Protein AF-A0A2X3UIX5-F1 (afdb_monomer_lite)

Radius of gyration: 14.46 Å; chains: 1; bounding box: 35×22×39 Å

pLDDT: mean 87.79, std 10.94, range [39.78, 96.81]

Structure (mmCIF, N/CA/C/O backbone):
data_AF-A0A2X3UIX5-F1
#
_entry.id   AF-A0A2X3UIX5-F1
#
loop_
_atom_site.group_PDB
_atom_site.id
_atom_site.type_symbol
_atom_site.label_atom_id
_atom_site.label_alt_id
_atom_site.label_comp_id
_atom_site.label_asym_id
_atom_site.label_entity_id
_atom_site.label_seq_id
_atom_site.pdbx_PDB_ins_code
_atom_site.Cartn_x
_atom_site.Cartn_y
_atom_site.Cartn_z
_atom_site.occupancy
_atom_site.B_iso_or_equiv
_atom_site.auth_seq_id
_atom_site.auth_comp_id
_atom_site.auth_asym_id
_atom_site.auth_atom_id
_atom_site.pdbx_PDB_model_num
ATOM 1 N N . MET A 1 1 ? -11.601 11.785 22.370 1.00 55.88 1 MET A N 1
ATOM 2 C CA . MET A 1 1 ? -10.907 10.699 23.094 1.00 55.88 1 MET A CA 1
ATOM 3 C C . MET A 1 1 ? -11.228 9.387 22.405 1.00 55.88 1 MET A C 1
ATOM 5 O O . MET A 1 1 ? -12.396 9.173 22.098 1.00 55.88 1 MET A O 1
ATOM 9 N N . THR A 1 2 ? -10.218 8.569 22.109 1.00 60.50 2 THR A N 1
ATOM 10 C CA . THR A 1 2 ? -10.398 7.218 21.552 1.00 60.50 2 THR A CA 1
ATOM 11 C C . THR A 1 2 ? -11.147 6.348 22.556 1.00 60.50 2 THR A C 1
ATOM 13 O O . THR A 1 2 ? -10.859 6.415 23.752 1.00 60.50 2 THR A O 1
ATOM 16 N N . LYS A 1 3 ? -12.128 5.568 22.097 1.00 70.88 3 LYS A N 1
ATOM 17 C CA . LYS A 1 3 ? -12.890 4.653 22.959 1.00 70.88 3 LYS A CA 1
ATOM 18 C C . LYS A 1 3 ? -12.165 3.317 23.119 1.00 70.88 3 LYS A C 1
ATOM 20 O O . LYS A 1 3 ? -12.351 2.637 24.128 1.00 70.88 3 LYS A O 1
ATOM 25 N N . SER A 1 4 ? -11.343 2.941 22.143 1.00 70.31 4 SER A N 1
ATOM 26 C CA . SER A 1 4 ? -10.643 1.663 22.111 1.00 70.31 4 SER A CA 1
ATOM 27 C C . SER A 1 4 ? -9.462 1.591 23.091 1.00 70.31 4 SER A C 1
ATOM 29 O O . SER A 1 4 ? -8.608 2.474 23.156 1.00 70.31 4 SER A O 1
ATOM 31 N N . LYS A 1 5 ? -9.408 0.490 23.858 1.00 80.31 5 LYS A N 1
ATOM 32 C CA . LYS A 1 5 ? -8.291 0.151 24.764 1.00 80.31 5 LYS A CA 1
ATOM 33 C C . LYS A 1 5 ? -7.091 -0.468 24.038 1.00 80.31 5 LYS A C 1
ATOM 35 O O . LYS A 1 5 ? -6.007 -0.528 24.605 1.00 80.31 5 LYS A O 1
ATOM 40 N N . PHE A 1 6 ? -7.299 -0.925 22.804 1.00 82.12 6 PHE A N 1
ATOM 41 C CA . PHE A 1 6 ? -6.291 -1.539 21.946 1.00 82.12 6 PHE A CA 1
ATOM 42 C C . PHE A 1 6 ? -6.293 -0.842 20.589 1.00 82.12 6 PHE A C 1
ATOM 44 O O . PHE A 1 6 ? -7.353 -0.509 20.055 1.00 82.12 6 PHE A O 1
ATOM 51 N N . GLN A 1 7 ? -5.100 -0.616 20.051 1.00 84.62 7 GLN A N 1
ATOM 52 C CA . GLN A 1 7 ? -4.879 0.007 18.751 1.00 84.62 7 GLN A CA 1
ATOM 53 C C . GLN A 1 7 ? -3.996 -0.903 17.902 1.00 84.62 7 GLN A C 1
ATOM 55 O O . GLN A 1 7 ? -3.221 -1.700 18.432 1.00 84.62 7 GLN A O 1
ATOM 60 N N . LEU A 1 8 ? -4.124 -0.773 16.584 1.00 89.81 8 LEU A N 1
ATOM 61 C CA . LEU A 1 8 ? -3.174 -1.360 15.650 1.00 89.81 8 LEU A CA 1
ATOM 62 C C . LEU A 1 8 ? -1.916 -0.489 15.606 1.00 89.81 8 LEU A C 1
ATOM 64 O O . LEU A 1 8 ? -1.998 0.732 15.706 1.00 89.81 8 LEU A O 1
ATOM 68 N N . VAL A 1 9 ? -0.756 -1.124 15.454 1.00 89.25 9 VAL A N 1
ATOM 69 C CA . VAL A 1 9 ? 0.556 -0.454 15.523 1.00 89.25 9 VAL A CA 1
ATOM 70 C C . VAL A 1 9 ? 1.085 0.020 14.166 1.00 89.25 9 VAL A C 1
ATOM 72 O O . VAL A 1 9 ? 2.181 0.563 14.107 1.00 89.25 9 VAL A O 1
ATOM 75 N N . GLY A 1 10 ? 0.318 -0.165 13.088 1.00 89.69 10 GLY A N 1
ATOM 76 C CA . GLY A 1 10 ? 0.727 0.173 11.725 1.00 89.69 10 GLY A CA 1
ATOM 77 C C . GLY A 1 10 ? 0.588 -1.030 10.800 1.00 89.69 10 GLY A C 1
ATOM 78 O O . GLY A 1 10 ? -0.508 -1.340 10.340 1.00 89.69 10 GLY A O 1
ATOM 79 N N . SER A 1 11 ? 1.697 -1.721 10.552 1.00 90.19 11 SER A N 1
ATOM 80 C CA . SER A 1 11 ? 1.767 -2.829 9.594 1.00 90.19 11 SER A CA 1
ATOM 81 C C . SER A 1 11 ? 0.704 -3.924 9.777 1.00 90.19 11 SER A C 1
ATOM 83 O O . SER A 1 11 ? 0.412 -4.403 10.876 1.00 90.19 11 SER A O 1
ATOM 85 N N . LEU A 1 12 ? 0.150 -4.354 8.642 1.00 91.12 12 LEU A N 1
ATOM 86 C CA . LEU A 1 12 ? -0.717 -5.523 8.516 1.00 91.12 12 LEU A CA 1
ATOM 87 C C . LEU A 1 12 ? -0.090 -6.540 7.557 1.00 91.12 12 LEU A C 1
ATOM 89 O O . LEU A 1 12 ? 0.855 -6.242 6.825 1.00 91.12 12 LEU A O 1
ATOM 93 N N . LEU A 1 13 ? -0.627 -7.763 7.539 1.00 91.12 13 LEU A N 1
ATOM 94 C CA . LEU A 1 13 ? -0.148 -8.802 6.631 1.00 91.12 13 LEU A CA 1
ATOM 95 C C . LEU A 1 13 ? -0.309 -8.355 5.170 1.00 91.12 13 LEU A C 1
ATOM 97 O O . LEU A 1 13 ? -1.427 -8.160 4.691 1.00 91.12 13 LEU A O 1
ATOM 101 N N . ARG A 1 14 ? 0.817 -8.233 4.459 1.00 89.81 14 ARG A N 1
ATOM 102 C CA . ARG A 1 14 ? 0.842 -7.787 3.063 1.00 89.81 14 ARG A CA 1
ATOM 103 C C . ARG A 1 14 ? 0.129 -8.793 2.138 1.00 89.81 14 ARG A C 1
ATOM 105 O O . ARG A 1 14 ? 0.524 -9.967 2.119 1.00 89.81 14 ARG A O 1
ATOM 112 N N . PRO A 1 15 ? -0.866 -8.344 1.346 1.00 92.12 15 PRO A N 1
ATOM 113 C CA . PRO A 1 15 ? -1.554 -9.159 0.349 1.00 92.12 15 PRO A CA 1
ATOM 114 C C . PRO A 1 15 ? -0.604 -9.798 -0.667 1.00 92.12 15 PRO A C 1
ATOM 116 O O . PRO A 1 15 ? 0.437 -9.234 -1.005 1.00 92.12 15 PRO A O 1
ATOM 119 N N . ALA A 1 16 ? -0.991 -10.963 -1.191 1.00 93.06 16 ALA A N 1
ATOM 120 C CA . ALA A 1 16 ? -0.186 -11.711 -2.158 1.00 93.06 16 ALA A CA 1
ATOM 121 C C . ALA A 1 16 ? 0.091 -10.916 -3.445 1.00 93.06 16 ALA A C 1
ATOM 123 O O . ALA A 1 16 ? 1.185 -11.014 -3.990 1.00 93.06 16 ALA A O 1
ATOM 124 N N . ASP A 1 17 ? -0.853 -10.090 -3.900 1.00 92.69 17 ASP A N 1
ATOM 125 C CA . ASP A 1 17 ? -0.662 -9.281 -5.108 1.00 92.69 17 ASP A CA 1
ATOM 126 C C . ASP A 1 17 ? 0.385 -8.176 -4.909 1.00 92.69 17 ASP A C 1
ATOM 128 O O . ASP A 1 17 ? 1.233 -7.987 -5.772 1.00 92.69 17 ASP A O 1
ATOM 132 N N . LEU A 1 18 ? 0.431 -7.536 -3.734 1.00 90.81 18 LEU A N 1
ATOM 133 C CA . LEU A 1 18 ? 1.505 -6.592 -3.392 1.00 90.81 18 LEU A CA 1
ATOM 134 C C . LEU A 1 18 ? 2.861 -7.275 -3.183 1.00 90.81 18 LEU A C 1
ATOM 136 O O . LEU A 1 18 ? 3.902 -6.646 -3.355 1.00 90.81 18 LEU A O 1
ATOM 140 N N . ARG A 1 19 ? 2.870 -8.565 -2.828 1.00 90.00 19 ARG A N 1
ATOM 141 C CA . ARG A 1 19 ? 4.110 -9.343 -2.732 1.00 90.00 19 ARG A CA 1
ATOM 142 C C . ARG A 1 19 ? 4.761 -9.544 -4.097 1.00 90.00 19 ARG A C 1
ATOM 144 O O . ARG A 1 19 ? 5.968 -9.397 -4.182 1.00 90.00 19 ARG A O 1
ATOM 151 N N . LYS A 1 20 ? 3.973 -9.773 -5.153 1.00 91.94 20 LYS A N 1
ATOM 152 C CA . LYS A 1 20 ? 4.496 -9.914 -6.525 1.00 91.94 20 LYS A CA 1
ATOM 153 C C . LYS A 1 20 ? 5.303 -8.687 -6.951 1.00 91.94 20 LYS A C 1
ATOM 155 O O . LYS A 1 20 ? 6.407 -8.833 -7.455 1.00 91.94 20 LYS A O 1
ATOM 160 N N . TYR A 1 21 ? 4.777 -7.491 -6.683 1.00 91.75 21 TYR A N 1
ATOM 161 C CA . TYR A 1 21 ? 5.487 -6.244 -6.969 1.00 91.75 21 TYR A CA 1
ATOM 162 C C . TYR A 1 21 ? 6.762 -6.101 -6.138 1.00 91.75 21 TYR A C 1
ATOM 164 O O . TYR A 1 21 ? 7.783 -5.683 -6.668 1.00 91.75 21 TYR A O 1
ATOM 172 N N . LYS A 1 22 ? 6.734 -6.482 -4.853 1.00 88.31 22 LYS A N 1
ATOM 173 C CA . LYS A 1 22 ? 7.941 -6.490 -4.014 1.00 88.31 22 LYS A CA 1
ATOM 174 C C . LYS A 1 22 ? 9.017 -7.411 -4.595 1.00 88.31 22 LYS A C 1
ATOM 176 O O . LYS A 1 22 ? 10.163 -6.989 -4.691 1.00 88.31 22 LYS A O 1
ATOM 181 N N . ASP A 1 23 ? 8.643 -8.629 -4.968 1.00 89.81 23 ASP A N 1
ATOM 182 C CA . ASP A 1 23 ? 9.577 -9.607 -5.523 1.00 89.81 23 ASP A CA 1
ATOM 183 C C . ASP A 1 23 ? 10.175 -9.086 -6.847 1.00 89.81 23 ASP A C 1
ATOM 185 O O . ASP A 1 23 ? 11.367 -9.236 -7.084 1.00 89.81 23 ASP A O 1
ATOM 189 N N . GLU A 1 24 ? 9.390 -8.393 -7.682 1.00 90.75 24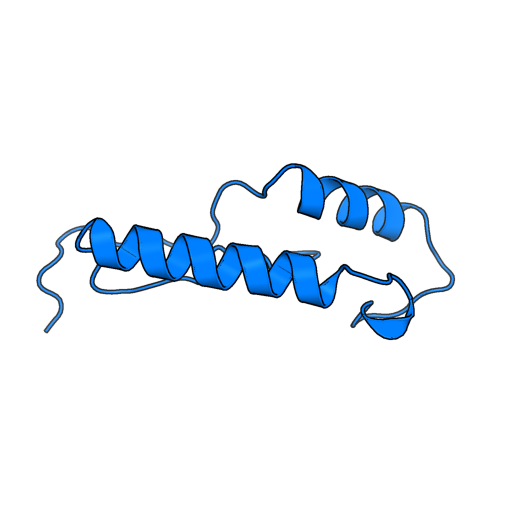 GLU A N 1
ATOM 190 C CA . GLU A 1 24 ? 9.905 -7.735 -8.891 1.00 90.75 24 GLU A CA 1
ATOM 191 C C . GLU A 1 24 ? 10.882 -6.592 -8.568 1.00 90.75 24 GLU A C 1
ATOM 193 O O . GLU A 1 24 ? 11.959 -6.536 -9.157 1.00 90.75 24 GLU A O 1
ATOM 198 N N . ILE A 1 25 ? 10.551 -5.718 -7.609 1.00 89.75 25 ILE A N 1
ATOM 199 C CA . ILE A 1 25 ? 11.422 -4.608 -7.176 1.00 89.75 25 ILE A CA 1
ATOM 200 C C . ILE A 1 25 ? 12.779 -5.126 -6.690 1.00 89.75 25 ILE A C 1
ATOM 202 O O . ILE A 1 25 ? 13.804 -4.541 -7.023 1.00 89.75 25 ILE A O 1
ATOM 206 N N . GLU A 1 26 ? 12.805 -6.221 -5.925 1.00 88.50 26 GLU A N 1
ATOM 207 C CA . GLU A 1 26 ? 14.039 -6.783 -5.352 1.00 88.50 26 GLU A CA 1
ATOM 208 C C . GLU A 1 26 ? 15.053 -7.265 -6.399 1.00 88.50 26 GLU A C 1
ATOM 210 O O . GLU A 1 26 ? 16.231 -7.419 -6.080 1.00 88.50 26 GLU A O 1
ATOM 215 N N . HIS A 1 27 ? 14.616 -7.492 -7.638 1.00 89.31 27 HIS A N 1
ATOM 216 C CA . HIS A 1 27 ? 15.464 -7.954 -8.736 1.00 89.31 27 HIS A CA 1
ATOM 217 C C . HIS A 1 27 ? 15.754 -6.873 -9.789 1.00 89.31 27 HIS A C 1
ATOM 219 O O . HIS A 1 27 ? 16.372 -7.175 -10.813 1.00 89.31 27 HIS A O 1
ATOM 225 N N . ARG A 1 28 ? 15.297 -5.632 -9.575 1.00 88.25 28 ARG A N 1
ATOM 226 C CA . ARG A 1 28 ? 15.418 -4.523 -10.531 1.00 88.25 28 ARG A CA 1
ATOM 227 C C . ARG A 1 28 ? 16.362 -3.450 -9.988 1.00 88.25 28 ARG A C 1
ATOM 229 O O . ARG A 1 28 ? 16.029 -2.746 -9.042 1.00 88.25 28 ARG A O 1
ATOM 236 N N . ASP A 1 29 ? 17.503 -3.282 -10.652 1.00 90.94 29 ASP A N 1
ATOM 237 C CA . ASP A 1 29 ? 18.486 -2.228 -10.347 1.00 90.94 29 ASP A CA 1
ATOM 238 C C . ASP A 1 29 ? 18.288 -0.957 -11.204 1.00 90.94 29 ASP A C 1
ATOM 240 O O . ASP A 1 29 ? 18.950 0.058 -11.000 1.00 90.94 29 ASP A O 1
ATOM 244 N N . ASP A 1 30 ? 17.392 -1.009 -1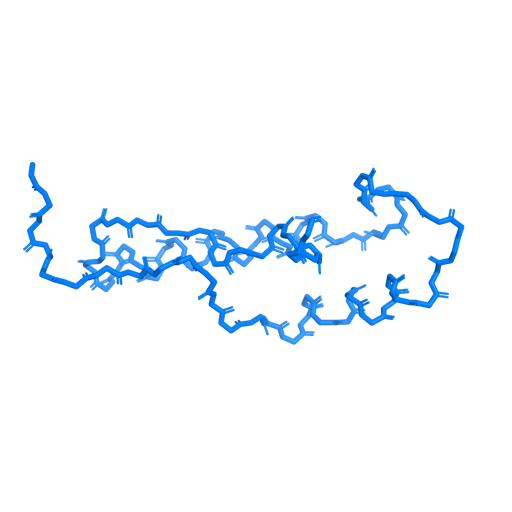2.194 1.00 93.44 30 ASP A N 1
ATOM 245 C CA . ASP A 1 30 ? 17.126 0.040 -13.189 1.00 93.44 30 ASP A CA 1
ATOM 246 C C . ASP A 1 30 ? 15.967 0.977 -12.810 1.00 93.44 30 ASP A C 1
ATOM 248 O O . ASP A 1 30 ? 15.611 1.868 -13.583 1.00 93.44 30 ASP A O 1
ATOM 252 N N . ILE A 1 31 ? 15.365 0.782 -11.635 1.00 90.12 31 ILE A N 1
ATOM 253 C CA . ILE A 1 31 ? 14.197 1.535 -11.168 1.00 90.12 31 ILE A CA 1
ATOM 254 C C . ILE A 1 31 ? 14.522 2.293 -9.879 1.00 90.12 31 ILE A C 1
ATOM 256 O O . ILE A 1 31 ? 15.352 1.867 -9.080 1.00 90.12 31 ILE A O 1
ATOM 260 N N . GLN A 1 32 ? 13.839 3.415 -9.647 1.00 86.69 32 GLN A N 1
ATOM 261 C CA . GLN A 1 32 ? 14.033 4.233 -8.451 1.00 86.69 32 GLN A CA 1
ATOM 262 C C . GLN A 1 32 ? 12.706 4.475 -7.734 1.00 86.69 32 GLN A C 1
ATOM 264 O O . GLN A 1 32 ? 11.657 4.593 -8.362 1.00 86.69 32 GLN A O 1
ATOM 269 N N . TYR A 1 33 ? 12.756 4.561 -6.403 1.00 84.12 33 TYR A N 1
ATOM 270 C CA . TYR A 1 33 ? 11.595 4.930 -5.604 1.00 84.12 33 TYR A CA 1
ATOM 271 C C . TYR A 1 33 ? 11.185 6.396 -5.869 1.00 84.12 33 TYR A C 1
ATOM 273 O O . TYR A 1 33 ? 12.057 7.273 -5.831 1.00 84.12 33 TYR A O 1
ATOM 281 N N . PRO A 1 34 ? 9.883 6.698 -6.044 1.00 85.25 34 PRO A N 1
ATOM 282 C CA . PRO A 1 34 ? 8.744 5.772 -6.032 1.00 85.25 34 PRO A CA 1
ATOM 283 C C . PRO A 1 34 ? 8.595 4.973 -7.342 1.00 85.25 34 PRO A C 1
ATOM 285 O O . PRO A 1 34 ? 8.671 5.528 -8.430 1.00 85.25 34 PRO A O 1
ATOM 288 N N . PHE A 1 35 ? 8.310 3.670 -7.237 1.00 88.19 35 PHE A N 1
ATOM 289 C CA . PHE A 1 35 ? 8.338 2.718 -8.364 1.00 88.19 35 PHE A CA 1
ATOM 290 C C . PHE A 1 35 ? 7.115 2.755 -9.301 1.00 88.19 35 PHE A C 1
ATOM 292 O O . PHE A 1 35 ? 6.958 1.866 -10.135 1.00 88.19 35 PHE A O 1
ATOM 299 N N . TYR A 1 36 ? 6.218 3.734 -9.157 1.00 90.44 36 TYR A N 1
ATOM 300 C CA . TYR A 1 36 ? 4.911 3.727 -9.828 1.00 90.44 36 TYR A CA 1
ATOM 301 C C . TYR A 1 36 ? 5.009 3.785 -11.355 1.00 90.44 36 TYR A C 1
ATOM 303 O O . TYR A 1 36 ? 4.274 3.076 -12.035 1.00 90.44 36 TYR A O 1
ATOM 311 N N . ASP A 1 37 ? 5.958 4.556 -11.889 1.00 91.31 37 ASP A N 1
ATOM 312 C CA . ASP A 1 37 ? 6.161 4.660 -13.340 1.00 91.31 37 ASP A CA 1
ATOM 313 C C . ASP A 1 37 ? 6.797 3.391 -13.930 1.00 91.31 37 ASP A C 1
ATOM 315 O O . ASP A 1 37 ? 6.628 3.087 -15.111 1.00 91.31 37 ASP A O 1
ATOM 319 N N . ALA A 1 38 ? 7.531 2.639 -13.105 1.00 91.19 38 ALA A N 1
ATOM 320 C CA . ALA A 1 38 ? 8.254 1.444 -13.522 1.00 91.19 38 ALA A CA 1
ATOM 321 C C . ALA A 1 38 ? 7.426 0.155 -13.413 1.00 91.19 38 ALA A C 1
ATOM 323 O O . ALA A 1 38 ? 7.749 -0.831 -14.075 1.00 91.19 38 ALA A O 1
ATOM 324 N N . LEU A 1 39 ? 6.375 0.157 -12.585 1.00 90.94 39 LEU A N 1
ATOM 325 C CA . LEU A 1 39 ? 5.542 -1.008 -12.283 1.00 90.94 39 LEU A CA 1
ATOM 326 C C . LEU A 1 39 ? 4.061 -0.685 -12.519 1.00 90.94 39 LEU A C 1
ATOM 328 O O . LEU A 1 39 ? 3.349 -0.293 -11.587 1.00 90.94 39 LEU A O 1
ATOM 332 N N . PRO A 1 40 ? 3.563 -0.867 -13.755 1.00 93.69 40 PRO A N 1
ATOM 333 C CA . PRO A 1 40 ? 2.162 -0.632 -14.078 1.00 93.69 40 PRO A CA 1
ATOM 334 C C . PRO A 1 40 ? 1.215 -1.422 -13.163 1.00 93.69 40 PRO A C 1
ATOM 336 O O . PRO A 1 40 ? 1.388 -2.623 -12.935 1.00 93.69 40 PRO A O 1
ATOM 339 N N . GLY A 1 41 ? 0.188 -0.756 -12.637 1.00 93.75 41 GLY A N 1
ATOM 340 C CA . GLY A 1 41 ? -0.786 -1.373 -11.735 1.00 93.75 41 GLY A CA 1
ATOM 341 C C . GLY A 1 41 ? -0.365 -1.405 -10.262 1.00 93.75 41 GLY A C 1
ATOM 342 O O . GLY A 1 41 ? -1.197 -1.740 -9.413 1.00 93.75 41 GLY A O 1
ATOM 343 N N . TYR A 1 42 ? 0.891 -1.077 -9.928 1.00 93.12 42 TYR A N 1
ATOM 344 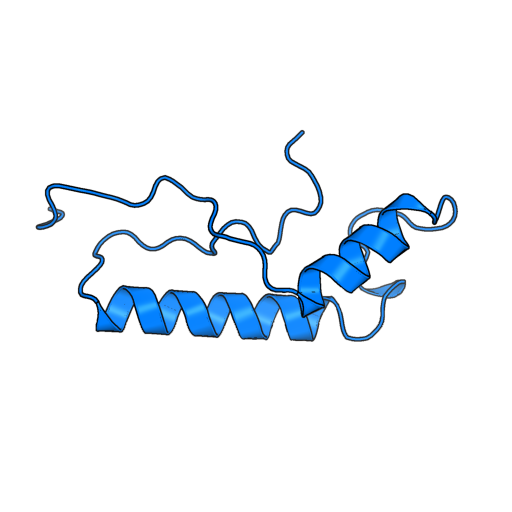C CA . TYR A 1 42 ? 1.371 -1.124 -8.545 1.00 93.12 42 TYR A CA 1
ATOM 345 C C . TYR A 1 42 ? 0.624 -0.119 -7.658 1.00 93.12 42 TYR A C 1
ATOM 347 O O . TYR A 1 42 ? 0.060 -0.500 -6.629 1.00 93.12 42 TYR A O 1
ATOM 355 N N . GLN A 1 43 ? 0.530 1.140 -8.098 1.00 93.50 43 GLN A N 1
ATOM 356 C CA . GLN A 1 43 ? -0.143 2.205 -7.351 1.00 93.50 43 GLN A CA 1
ATOM 357 C C . GLN A 1 43 ? -1.642 1.929 -7.177 1.00 93.50 43 GLN A C 1
ATOM 359 O O . GLN A 1 43 ? -2.217 2.167 -6.110 1.00 93.50 43 GLN A O 1
ATOM 364 N N . GLU A 1 44 ? -2.294 1.417 -8.219 1.00 95.38 44 GLU A N 1
ATOM 365 C CA . GLU A 1 44 ? -3.710 1.072 -8.211 1.00 95.38 44 GLU A CA 1
ATOM 366 C C . GLU A 1 44 ? -3.986 -0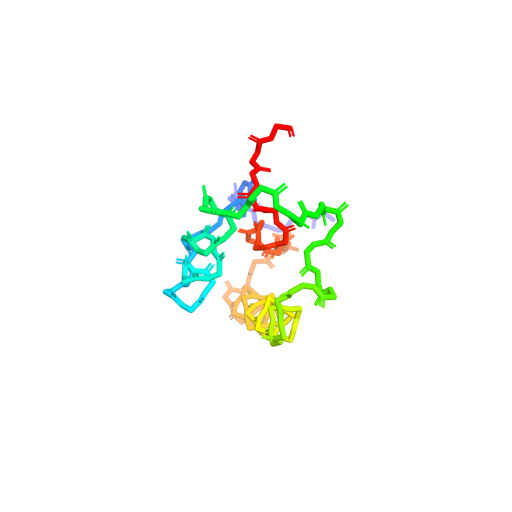.078 -7.242 1.00 95.38 44 GLU A C 1
ATOM 368 O O . GLU A 1 44 ? -4.929 -0.002 -6.449 1.00 95.38 44 GLU A O 1
ATOM 373 N N . THR A 1 45 ? -3.141 -1.112 -7.267 1.00 94.75 45 THR A N 1
ATOM 374 C CA . THR A 1 45 ? -3.242 -2.273 -6.373 1.00 94.75 45 THR A CA 1
ATOM 375 C C . THR A 1 45 ? -3.049 -1.854 -4.918 1.00 94.75 45 THR A C 1
ATOM 377 O O . THR A 1 45 ? -3.857 -2.205 -4.056 1.00 94.75 45 THR A O 1
ATOM 380 N N . GLU A 1 46 ? -2.023 -1.051 -4.639 1.00 94.12 46 GLU A N 1
ATOM 381 C CA . GLU A 1 46 ? -1.749 -0.506 -3.310 1.00 94.12 46 GLU A CA 1
ATOM 382 C C . GLU A 1 46 ? -2.935 0.317 -2.792 1.00 94.12 46 GLU A C 1
ATOM 384 O O . GLU A 1 46 ? -3.477 0.047 -1.715 1.00 94.12 46 GLU A O 1
ATOM 389 N N . THR A 1 47 ? -3.424 1.248 -3.613 1.00 94.81 47 THR A N 1
ATOM 390 C CA . THR A 1 47 ? -4.571 2.101 -3.285 1.00 94.81 47 THR A CA 1
ATOM 391 C C . THR A 1 47 ? -5.831 1.277 -3.015 1.00 94.81 47 THR A C 1
ATOM 393 O O . THR A 1 47 ? -6.598 1.591 -2.098 1.00 94.81 47 THR A O 1
ATOM 396 N N . ALA A 1 48 ? -6.074 0.224 -3.799 1.00 96.62 48 ALA A N 1
ATOM 397 C CA . ALA A 1 48 ? -7.225 -0.653 -3.625 1.00 96.62 48 ALA A CA 1
ATOM 398 C C . ALA A 1 48 ? -7.182 -1.385 -2.276 1.00 96.62 48 ALA A C 1
ATOM 400 O O . ALA A 1 48 ? -8.189 -1.418 -1.560 1.00 96.62 48 ALA A O 1
ATOM 401 N N . TYR A 1 49 ? -6.021 -1.916 -1.884 1.00 96.25 49 TYR A N 1
ATOM 402 C CA . TYR A 1 49 ? -5.875 -2.592 -0.597 1.00 96.25 49 TYR A CA 1
ATOM 403 C C . TYR A 1 49 ? -5.936 -1.634 0.591 1.00 96.25 49 TYR A C 1
ATOM 405 O O . TYR A 1 49 ? -6.604 -1.962 1.571 1.00 96.25 49 TYR A O 1
ATOM 413 N N . ILE A 1 50 ? -5.336 -0.443 0.499 1.00 95.69 50 ILE A N 1
ATOM 414 C CA . ILE A 1 50 ? -5.446 0.586 1.546 1.00 95.69 50 ILE A CA 1
ATOM 415 C C . ILE A 1 50 ? -6.915 0.967 1.762 1.00 95.69 50 ILE A C 1
ATOM 417 O O . ILE A 1 50 ? -7.404 0.984 2.891 1.00 95.69 50 ILE A O 1
ATOM 421 N N . LYS A 1 51 ? -7.671 1.207 0.682 1.00 96.81 51 LYS A N 1
ATOM 422 C CA . LYS A 1 51 ? -9.111 1.497 0.783 1.00 96.81 51 LYS A CA 1
ATOM 423 C C . LYS A 1 51 ? -9.871 0.360 1.462 1.00 96.81 51 LYS A C 1
ATOM 425 O O . LYS A 1 51 ? -10.706 0.624 2.328 1.00 96.81 51 LYS A O 1
ATOM 430 N N . ARG A 1 52 ? -9.567 -0.888 1.093 1.00 96.56 52 ARG A N 1
ATOM 431 C CA . ARG A 1 52 ? -10.192 -2.076 1.679 1.00 96.56 52 ARG A CA 1
ATOM 432 C C . ARG A 1 52 ? -9.923 -2.178 3.176 1.00 96.56 52 ARG A C 1
ATOM 434 O O . ARG A 1 52 ? -10.873 -2.265 3.943 1.00 96.56 52 ARG A O 1
ATOM 441 N N . ILE A 1 53 ? -8.667 -2.109 3.611 1.00 95.44 53 ILE A N 1
ATOM 442 C CA . ILE A 1 53 ? -8.359 -2.275 5.035 1.00 95.44 53 ILE A CA 1
ATOM 443 C C . ILE A 1 53 ? -8.885 -1.113 5.884 1.00 95.44 53 ILE A C 1
ATOM 445 O O . ILE A 1 53 ? -9.231 -1.313 7.043 1.00 95.44 53 ILE A O 1
ATOM 449 N N . VAL A 1 54 ? -8.978 0.101 5.332 1.00 95.19 54 VAL A N 1
ATOM 450 C CA . VAL A 1 54 ? -9.584 1.246 6.018 1.00 95.19 54 VAL A CA 1
ATOM 451 C C . VAL A 1 54 ? -11.081 1.008 6.203 1.00 95.19 54 VAL A C 1
ATOM 453 O O . VAL A 1 54 ? -11.619 1.299 7.271 1.00 95.19 54 VAL A O 1
ATOM 456 N N . ALA A 1 55 ? -11.760 0.464 5.189 1.00 96.81 55 ALA A N 1
ATOM 457 C CA . ALA A 1 55 ? -13.160 0.071 5.302 1.00 96.81 55 ALA A CA 1
ATOM 458 C C . ALA A 1 55 ? -13.348 -1.056 6.332 1.00 96.81 55 ALA A C 1
ATOM 460 O O . ALA A 1 55 ? -14.219 -0.940 7.193 1.00 96.81 55 ALA A O 1
ATOM 461 N N . ASP A 1 56 ? -12.490 -2.079 6.309 1.00 94.94 56 ASP A N 1
ATOM 462 C CA . ASP A 1 56 ? -12.542 -3.206 7.245 1.00 94.94 56 ASP A CA 1
ATOM 463 C C . ASP A 1 56 ? -12.305 -2.742 8.691 1.00 94.94 56 ASP A C 1
ATOM 465 O O . ASP A 1 56 ? -13.056 -3.109 9.592 1.00 94.94 56 ASP A O 1
ATOM 469 N N . GLN A 1 57 ? -11.321 -1.873 8.934 1.00 94.25 57 GLN A N 1
ATOM 470 C CA . GLN A 1 57 ? -11.066 -1.308 10.263 1.00 94.25 57 GLN A CA 1
ATOM 471 C C . GLN A 1 57 ? -12.257 -0.489 10.778 1.00 94.25 57 GLN A C 1
ATOM 473 O O . GLN A 1 57 ? -12.664 -0.659 11.928 1.00 94.25 57 GLN A O 1
ATOM 478 N N . LYS A 1 58 ? -12.872 0.342 9.924 1.00 93.88 58 LYS A N 1
ATOM 479 C CA . LYS A 1 58 ? -14.097 1.081 10.276 1.00 93.88 58 LYS A CA 1
ATOM 480 C C . LYS A 1 58 ? -15.251 0.134 10.609 1.00 93.88 58 LYS A C 1
ATOM 482 O O . LYS A 1 58 ? -15.936 0.345 11.606 1.00 93.88 58 LYS A O 1
ATOM 487 N N . ALA A 1 59 ? -15.450 -0.914 9.808 1.00 95.50 59 ALA A N 1
ATOM 488 C CA . ALA A 1 59 ? -16.500 -1.910 10.022 1.00 95.50 59 ALA A CA 1
ATOM 489 C C . ALA A 1 59 ? -16.301 -2.705 11.325 1.00 95.50 59 ALA A C 1
ATOM 491 O O . ALA A 1 59 ? -17.276 -3.082 11.969 1.00 95.50 59 ALA A O 1
ATOM 492 N N . ASN A 1 60 ? -15.049 -2.906 11.742 1.00 92.06 60 ASN A N 1
ATOM 493 C CA . ASN A 1 60 ? -14.687 -3.584 12.988 1.00 92.06 60 ASN A CA 1
ATOM 494 C C . ASN A 1 60 ? -14.556 -2.632 14.195 1.00 92.06 60 ASN A C 1
ATOM 496 O O . ASN A 1 60 ? -14.096 -3.048 15.256 1.00 92.06 60 ASN A O 1
ATOM 500 N N . GLY A 1 61 ? -14.959 -1.362 14.064 1.00 91.00 61 GLY A N 1
ATOM 501 C CA . GLY A 1 61 ? -14.972 -0.408 15.178 1.00 91.00 61 GLY A CA 1
ATOM 502 C C . GLY A 1 61 ? -13.582 0.015 15.663 1.00 91.00 61 GLY A C 1
ATOM 503 O O . GLY A 1 61 ? -13.409 0.327 16.841 1.00 91.00 61 GLY A O 1
ATOM 504 N N . ILE A 1 62 ? -12.582 0.011 14.779 1.00 90.81 62 ILE A N 1
ATOM 505 C CA . ILE A 1 62 ? -11.242 0.518 15.080 1.00 90.81 62 ILE A CA 1
ATOM 506 C C . ILE A 1 62 ? -11.246 2.045 14.946 1.00 90.81 62 ILE A C 1
ATOM 508 O O . ILE A 1 62 ? -11.455 2.588 13.863 1.00 90.81 62 ILE A O 1
ATOM 512 N N . ASP A 1 63 ? -10.999 2.733 16.063 1.00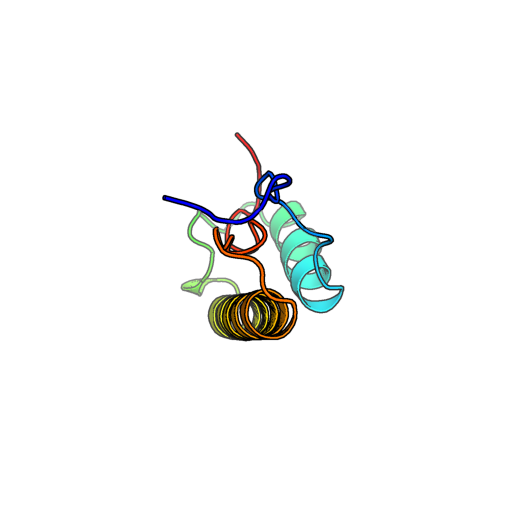 88.94 63 ASP A N 1
ATOM 513 C CA . ASP A 1 63 ? -11.036 4.201 16.136 1.00 88.94 63 ASP A CA 1
ATOM 514 C C . ASP A 1 63 ? -9.820 4.872 15.473 1.00 88.94 63 ASP A C 1
ATOM 516 O O . ASP A 1 63 ? -9.949 5.926 14.852 1.00 88.94 63 ASP A O 1
ATOM 520 N N . ILE A 1 64 ? -8.629 4.281 15.634 1.00 91.50 64 ILE A N 1
ATOM 521 C CA . ILE A 1 64 ? -7.372 4.778 15.060 1.00 91.50 64 ILE A CA 1
ATOM 522 C C . ILE A 1 64 ? -6.974 3.863 13.915 1.00 91.50 64 ILE A C 1
ATOM 524 O O . ILE A 1 64 ? -6.600 2.712 14.128 1.00 91.50 64 ILE A O 1
ATOM 528 N N . LEU A 1 65 ? -7.100 4.396 12.706 1.00 92.75 65 LEU A N 1
ATOM 529 C CA . LEU A 1 65 ? -6.913 3.661 11.467 1.00 92.75 65 LEU A CA 1
ATOM 530 C C . LEU A 1 65 ? -5.449 3.688 11.025 1.00 92.75 65 LEU A C 1
ATOM 532 O O . LEU A 1 65 ? -4.751 4.683 11.209 1.00 92.75 65 LEU A O 1
ATOM 536 N N . THR A 1 66 ? -5.029 2.619 10.363 1.00 94.56 66 THR A N 1
ATOM 537 C CA . THR A 1 66 ? -3.752 2.513 9.652 1.00 94.56 66 THR A CA 1
ATOM 538 C C . THR A 1 66 ? -3.986 2.165 8.179 1.00 94.56 66 THR A C 1
ATOM 540 O O . THR A 1 66 ? -5.016 1.595 7.825 1.00 94.56 66 THR A O 1
ATOM 543 N N . ASP A 1 67 ? -3.040 2.510 7.309 1.00 93.69 67 ASP A N 1
ATOM 544 C CA . ASP A 1 67 ? -2.964 2.054 5.918 1.00 93.69 67 ASP A CA 1
ATOM 545 C C . ASP A 1 67 ? -2.313 0.656 5.784 1.00 93.69 67 ASP A C 1
ATOM 547 O O . ASP A 1 67 ? -2.120 0.159 4.673 1.00 93.69 67 ASP A O 1
ATOM 551 N N . GLY A 1 68 ? -2.004 -0.002 6.911 1.00 92.94 68 GLY A N 1
ATOM 552 C CA . GLY A 1 68 ? -1.371 -1.320 6.949 1.00 92.94 68 GLY A CA 1
ATOM 553 C C . GLY A 1 68 ? 0.076 -1.304 6.467 1.00 92.94 68 GLY A C 1
ATOM 554 O O . GLY A 1 68 ? 0.659 -2.373 6.288 1.00 92.94 68 GLY A O 1
ATOM 555 N N . GLU A 1 69 ? 0.642 -0.111 6.247 1.00 92.00 69 GLU A N 1
ATOM 556 C CA . GLU A 1 69 ? 1.967 0.130 5.673 1.00 92.00 69 GLU A CA 1
ATOM 557 C C . GLU A 1 69 ? 2.165 -0.515 4.293 1.00 92.00 69 GLU A C 1
ATOM 559 O O . GLU A 1 69 ? 3.259 -0.941 3.906 1.00 92.00 69 GLU A O 1
ATOM 564 N N . PHE A 1 70 ? 1.086 -0.598 3.515 1.00 89.75 70 PHE A N 1
ATOM 565 C CA . PHE A 1 70 ? 1.141 -1.154 2.166 1.00 89.75 70 PHE A CA 1
ATOM 566 C C . PHE A 1 70 ? 1.889 -0.251 1.184 1.00 89.75 70 PHE A C 1
ATOM 568 O O . PHE A 1 70 ? 2.523 -0.791 0.285 1.00 89.75 70 PHE A O 1
ATOM 575 N N . GLY A 1 71 ? 1.928 1.064 1.433 1.00 81.69 71 GLY A N 1
ATOM 576 C CA . GLY A 1 71 ? 2.716 2.027 0.653 1.00 81.69 71 GLY A CA 1
ATOM 577 C C . GLY A 1 71 ? 4.213 2.061 0.930 1.00 81.69 71 GLY A C 1
ATOM 578 O O . GLY A 1 71 ? 4.934 2.876 0.361 1.00 81.69 71 GLY A O 1
ATOM 579 N N . ARG A 1 72 ? 4.714 1.192 1.814 1.00 78.06 72 ARG A N 1
ATOM 580 C CA . ARG A 1 72 ? 6.142 1.109 2.135 1.00 78.06 72 ARG A CA 1
ATOM 581 C C . ARG A 1 72 ? 6.728 -0.174 1.561 1.00 78.06 72 ARG A C 1
ATOM 583 O O . ARG A 1 72 ? 6.459 -1.260 2.072 1.00 78.06 72 ARG A O 1
ATOM 590 N N . SER A 1 73 ? 7.557 -0.067 0.526 1.00 65.25 73 SER A N 1
ATOM 591 C CA . SER A 1 73 ? 8.288 -1.216 -0.033 1.00 65.25 73 SER A CA 1
ATOM 592 C C . SER A 1 73 ? 9.304 -1.788 0.966 1.00 65.25 73 SER A C 1
ATOM 594 O O . SER A 1 73 ? 9.390 -3.008 1.112 1.00 65.25 73 SER A O 1
ATOM 596 N N . MET A 1 74 ? 9.987 -0.922 1.724 1.00 59.75 74 MET A N 1
ATOM 597 C CA . MET A 1 74 ? 10.870 -1.269 2.840 1.00 59.75 74 MET A CA 1
ATOM 598 C C . MET A 1 74 ? 10.588 -0.3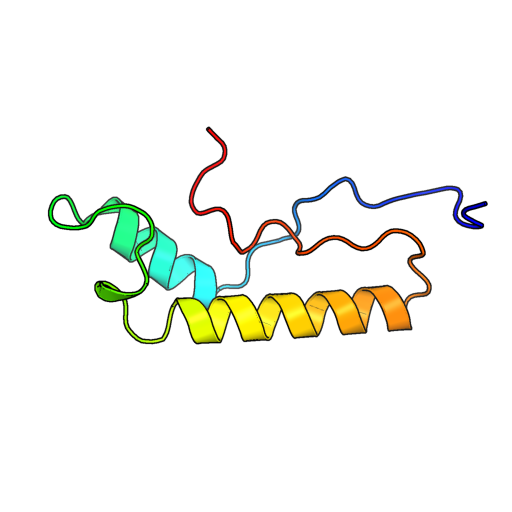74 4.057 1.00 59.75 74 MET A C 1
ATOM 600 O O . MET A 1 74 ? 10.293 0.811 3.917 1.00 59.75 74 MET A O 1
ATOM 604 N N . TRP A 1 75 ? 10.680 -0.932 5.268 1.00 51.28 75 TRP A N 1
ATOM 605 C CA . TRP A 1 75 ? 11.074 -0.130 6.429 1.00 51.28 75 TRP A CA 1
ATOM 606 C C . TRP A 1 75 ? 12.565 0.082 6.270 1.00 51.28 75 TRP A C 1
ATOM 608 O O . TRP A 1 75 ? 13.253 -0.928 6.301 1.00 51.28 75 TRP A O 1
ATOM 618 N N . HIS A 1 76 ? 13.008 1.307 5.993 1.00 39.78 76 HIS A N 1
ATOM 619 C CA . HIS A 1 76 ? 14.274 1.956 6.371 1.00 39.78 76 HIS A CA 1
ATOM 620 C C . HIS A 1 76 ? 14.331 3.308 5.651 1.00 39.78 76 HIS A C 1
ATOM 622 O O . HIS A 1 76 ? 14.179 3.319 4.410 1.00 39.78 76 HIS A O 1
#

Foldseek 3Di:
DQPDPDADPAADDADPVLVVVLVVVVPDPPADPVRPVVDPCNVVVLVVQLVVQQVVCVVVRHPDDYSNCSSPSDDD

InterPro domains:
  IPR038071 UROD/MetE-like superfamily [G3DSA:3.20.20.210] (2-76)
  IPR038071 UROD/MetE-like superfamily [SSF51726] (8-76)

Secondary structure (DSSP, 8-state):
----S----S--PPPHHHHHHHHHHHT-SS--SSGGGTSTTHHHHHHHHHHHHHHHHHHTT-SS---TTTT-S---

Sequence (76 aa):
MTKSKFQLVGSLLRPADLRKYKDEIEHRDDIQYPFYDALPGYQETETAYIKRIVADQKANGIDILTDGEFGRSMWH

Organism: Streptococcus thermophilus (NCBI:txid1308)